Protein AF-A0A532AIS3-F1 (afdb_monomer)

Structure (mmCIF, N/CA/C/O backbone):
data_AF-A0A532AIS3-F1
#
_entry.id   AF-A0A532AIS3-F1
#
loop_
_atom_site.group_PDB
_atom_site.id
_atom_site.type_symbol
_atom_site.label_atom_id
_atom_site.label_alt_id
_atom_site.label_comp_id
_atom_site.label_asym_id
_atom_site.label_entity_id
_atom_site.label_seq_id
_atom_site.pdbx_PDB_ins_code
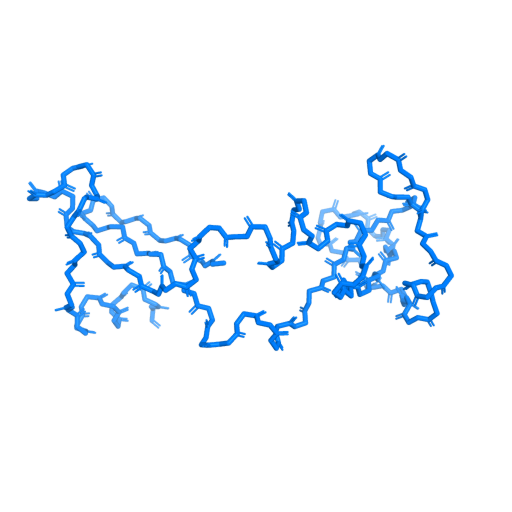_atom_site.Cartn_x
_atom_site.Cartn_y
_atom_site.Cartn_z
_atom_site.occupancy
_atom_site.B_iso_or_equiv
_atom_site.auth_seq_id
_atom_site.auth_comp_id
_atom_site.auth_asym_id
_atom_site.auth_atom_id
_atom_site.pdbx_PDB_model_num
ATOM 1 N N . ALA A 1 1 ? -2.681 -1.277 3.076 1.00 78.94 1 ALA A N 1
ATOM 2 C CA . ALA A 1 1 ? -3.958 -1.384 3.805 1.00 78.94 1 ALA A CA 1
ATOM 3 C C . ALA A 1 1 ? -5.095 -0.907 2.920 1.00 78.94 1 ALA A C 1
ATOM 5 O O . ALA A 1 1 ? -4.858 -0.084 2.040 1.00 78.94 1 ALA A O 1
ATOM 6 N N . VAL A 1 2 ? -6.303 -1.408 3.155 1.00 87.94 2 VAL A N 1
ATOM 7 C CA . VAL A 1 2 ? -7.546 -0.782 2.703 1.00 87.94 2 VAL A CA 1
ATOM 8 C C . VAL A 1 2 ? -8.172 -0.136 3.928 1.00 87.94 2 VAL A C 1
ATOM 10 O O . VAL A 1 2 ? -8.405 -0.822 4.919 1.00 87.94 2 VAL A O 1
ATOM 13 N N . ASN A 1 3 ? -8.417 1.169 3.860 1.00 92.88 3 ASN A N 1
ATOM 14 C CA . ASN A 1 3 ? -9.048 1.907 4.946 1.00 92.88 3 ASN A CA 1
ATOM 15 C C . ASN A 1 3 ? -10.509 2.166 4.583 1.00 92.88 3 ASN A C 1
ATOM 17 O O . ASN A 1 3 ? -10.796 2.662 3.493 1.00 92.88 3 ASN A O 1
ATOM 21 N N . ILE A 1 4 ? -11.416 1.827 5.492 1.00 95.69 4 ILE A N 1
ATOM 22 C CA . ILE A 1 4 ? -12.860 2.004 5.340 1.00 95.69 4 ILE A CA 1
ATOM 23 C C . ILE A 1 4 ? -13.329 2.936 6.452 1.00 95.69 4 ILE A C 1
ATOM 25 O O . ILE A 1 4 ? -12.950 2.751 7.604 1.00 95.69 4 ILE A O 1
ATOM 29 N N . ALA A 1 5 ? -14.139 3.932 6.110 1.00 95.75 5 ALA A N 1
ATOM 30 C CA . ALA A 1 5 ? -14.784 4.815 7.072 1.00 95.75 5 ALA A CA 1
ATOM 31 C C . ALA A 1 5 ? -16.258 4.957 6.690 1.00 95.75 5 ALA A C 1
ATOM 33 O O . ALA A 1 5 ? -16.560 5.423 5.591 1.00 95.75 5 ALA A O 1
ATOM 34 N N . ASP A 1 6 ? -17.167 4.547 7.575 1.00 95.62 6 ASP A N 1
ATOM 35 C CA . ASP A 1 6 ? -18.619 4.583 7.322 1.00 95.62 6 ASP A CA 1
ATOM 36 C C . ASP A 1 6 ? -19.358 5.653 8.145 1.00 95.62 6 ASP A C 1
ATOM 38 O O . ASP A 1 6 ? -20.586 5.701 8.173 1.00 95.62 6 ASP A O 1
ATOM 42 N N . GLY A 1 7 ? -18.598 6.520 8.814 1.00 95.06 7 GLY A N 1
ATOM 43 C CA . GLY A 1 7 ? -19.102 7.575 9.689 1.00 95.06 7 GLY A CA 1
ATOM 44 C C . GLY A 1 7 ? -19.225 7.159 11.154 1.00 95.06 7 GLY A C 1
ATOM 45 O O . GLY A 1 7 ? -19.142 8.032 12.014 1.00 95.06 7 GLY A O 1
ATOM 46 N N . ARG A 1 8 ? -19.346 5.859 11.455 1.00 96.75 8 ARG A N 1
ATOM 47 C CA . ARG A 1 8 ? -19.301 5.339 12.829 1.00 96.75 8 ARG A CA 1
ATOM 48 C C . ARG A 1 8 ? -18.006 4.597 13.117 1.00 96.75 8 ARG A C 1
ATOM 50 O O . ARG A 1 8 ? -17.415 4.809 14.165 1.00 96.75 8 ARG A O 1
ATOM 57 N N . TYR A 1 9 ? -17.550 3.760 12.199 1.00 97.88 9 TYR A N 1
ATOM 58 C CA . TYR A 1 9 ? -16.337 2.974 12.349 1.00 97.88 9 TYR A CA 1
ATOM 59 C C . TYR A 1 9 ? -15.261 3.416 11.360 1.00 97.88 9 TYR A C 1
ATOM 61 O O . TYR A 1 9 ? -15.559 3.747 10.208 1.00 97.88 9 TYR A O 1
ATOM 69 N N . THR A 1 10 ? -14.001 3.358 11.793 1.00 97.06 10 THR A N 1
ATOM 70 C CA . THR A 1 10 ? -12.848 3.290 10.885 1.00 97.06 10 THR A CA 1
ATOM 71 C C . THR A 1 10 ? -12.230 1.906 10.958 1.00 97.06 10 THR A C 1
ATOM 73 O O . THR A 1 10 ? -12.004 1.363 12.037 1.00 97.06 10 THR A O 1
ATOM 76 N N . TYR A 1 11 ? -11.969 1.312 9.799 1.00 96.38 11 TYR A N 1
ATOM 77 C CA . TYR A 1 11 ? -11.398 -0.020 9.679 1.00 96.38 11 TYR A CA 1
ATOM 78 C C . TYR A 1 11 ? -10.168 0.025 8.788 1.00 96.38 11 TYR A C 1
ATOM 80 O O . TYR A 1 11 ? -10.258 0.276 7.586 1.00 96.38 11 TYR A O 1
ATOM 88 N N . HIS A 1 12 ? -9.007 -0.196 9.393 1.00 94.38 12 HIS A N 1
ATOM 89 C CA . HIS A 1 12 ? -7.722 -0.284 8.718 1.00 94.38 12 HIS A CA 1
ATOM 90 C C . HIS A 1 12 ? -7.433 -1.756 8.471 1.00 94.38 12 HIS A C 1
ATOM 92 O O . HIS A 1 12 ? -6.914 -2.450 9.342 1.00 94.38 12 HIS A O 1
ATOM 98 N N . ARG A 1 13 ? -7.802 -2.256 7.292 1.00 92.19 13 ARG A N 1
ATOM 99 C CA . ARG A 1 13 ? -7.627 -3.662 6.932 1.00 92.19 13 ARG A CA 1
ATOM 100 C C . ARG A 1 13 ? -6.286 -3.874 6.250 1.00 92.19 13 ARG A C 1
ATOM 102 O O . ARG A 1 13 ? -6.047 -3.393 5.135 1.00 92.19 13 ARG A O 1
ATOM 109 N N . PHE A 1 14 ? -5.415 -4.634 6.895 1.00 90.62 14 PHE A N 1
ATOM 110 C CA . PHE A 1 14 ? -4.121 -5.022 6.349 1.00 90.62 14 PHE A CA 1
ATOM 111 C C . PHE A 1 14 ? -4.168 -6.444 5.770 1.00 90.62 14 PHE A C 1
ATOM 113 O O . PHE A 1 14 ? -4.978 -7.268 6.199 1.00 90.62 14 PHE A O 1
ATOM 120 N N . PRO A 1 15 ? -3.338 -6.746 4.757 1.00 86.81 15 PRO A N 1
ATOM 121 C CA . PRO A 1 15 ? -3.120 -8.126 4.338 1.00 86.81 15 PRO A CA 1
ATOM 122 C C . PRO A 1 15 ? -2.498 -8.935 5.485 1.00 86.81 15 PRO A C 1
ATOM 124 O O . PRO A 1 15 ? -1.757 -8.386 6.292 1.00 86.81 15 PRO A O 1
ATOM 127 N N . ALA A 1 16 ? -2.760 -10.245 5.523 1.00 83.81 16 ALA A N 1
ATOM 128 C CA . ALA A 1 16 ? -2.241 -11.125 6.576 1.00 83.81 16 ALA A CA 1
ATOM 129 C C . ALA A 1 16 ? -0.703 -11.189 6.618 1.00 83.81 16 ALA A C 1
ATOM 131 O O . ALA A 1 16 ? -0.120 -11.359 7.682 1.00 83.81 16 ALA A O 1
ATOM 132 N N . ASP A 1 17 ? -0.053 -11.051 5.461 1.00 83.94 17 ASP A N 1
ATOM 133 C CA . ASP A 1 17 ? 1.398 -10.944 5.354 1.00 83.94 17 ASP A CA 1
ATOM 134 C C . ASP A 1 17 ? 1.730 -9.850 4.339 1.00 83.94 17 ASP A C 1
ATOM 136 O O . ASP A 1 17 ? 1.503 -10.008 3.136 1.00 83.94 17 ASP A O 1
ATOM 140 N N . LEU A 1 18 ? 2.229 -8.724 4.843 1.00 79.06 18 LEU A N 1
ATOM 141 C CA . LEU A 1 18 ? 2.579 -7.559 4.041 1.00 79.06 18 LEU A CA 1
ATOM 142 C C . LEU A 1 18 ? 3.826 -7.803 3.172 1.00 79.06 18 LEU A C 1
ATOM 144 O O . LEU A 1 18 ? 3.895 -7.284 2.060 1.00 79.06 18 LEU A O 1
ATOM 148 N N . ALA A 1 19 ? 4.774 -8.619 3.644 1.00 77.56 19 ALA A N 1
ATOM 149 C CA . ALA A 1 19 ? 6.020 -8.915 2.938 1.00 77.56 19 ALA A CA 1
ATOM 150 C C . ALA A 1 19 ? 5.798 -9.829 1.723 1.00 77.56 19 ALA A C 1
ATOM 152 O O . ALA A 1 19 ? 6.568 -9.794 0.768 1.00 77.56 19 ALA A O 1
ATOM 153 N N . ARG A 1 20 ? 4.723 -10.625 1.733 1.00 81.62 20 ARG A N 1
ATOM 154 C CA . ARG A 1 20 ? 4.338 -11.491 0.604 1.00 81.62 20 ARG A CA 1
ATOM 155 C C . ARG A 1 20 ? 3.452 -10.813 -0.437 1.00 81.62 20 ARG A C 1
ATOM 157 O O . ARG A 1 20 ? 3.033 -11.476 -1.382 1.00 81.62 20 ARG A O 1
ATOM 164 N N . GLN A 1 21 ? 3.112 -9.538 -0.263 1.00 82.56 21 GLN A N 1
ATOM 165 C CA . GLN A 1 21 ? 2.272 -8.848 -1.236 1.00 82.56 21 GLN A CA 1
ATOM 166 C C . GLN A 1 21 ? 3.072 -8.465 -2.475 1.00 82.56 21 GLN A C 1
ATOM 168 O O . GLN A 1 21 ? 4.104 -7.803 -2.388 1.00 82.56 21 GLN A O 1
ATOM 173 N N . GLU A 1 22 ? 2.545 -8.819 -3.643 1.00 86.75 22 GLU A N 1
ATOM 174 C CA . GLU A 1 22 ? 3.082 -8.343 -4.911 1.00 86.75 22 GLU A CA 1
ATOM 175 C C . GLU A 1 22 ? 2.651 -6.891 -5.136 1.00 86.75 22 GLU A C 1
ATOM 177 O O . GLU A 1 22 ? 1.492 -6.598 -5.442 1.00 86.75 22 GLU A O 1
ATOM 182 N N . ILE A 1 23 ? 3.595 -5.964 -4.980 1.00 89.69 23 ILE A N 1
ATOM 183 C CA . ILE A 1 23 ? 3.374 -4.536 -5.219 1.00 89.69 23 ILE A CA 1
ATOM 184 C C . ILE A 1 23 ? 4.149 -4.108 -6.459 1.00 89.69 23 ILE A C 1
ATOM 186 O O . ILE A 1 23 ? 5.269 -4.557 -6.702 1.00 89.69 23 ILE A O 1
ATOM 190 N N . TYR A 1 24 ? 3.546 -3.214 -7.242 1.00 93.88 24 TYR A N 1
ATOM 191 C CA . TYR A 1 24 ? 4.118 -2.723 -8.488 1.00 93.88 24 TYR A CA 1
ATOM 192 C C . TYR A 1 24 ? 4.034 -1.201 -8.588 1.00 93.88 24 TYR A C 1
ATOM 194 O O . TYR A 1 24 ? 3.055 -0.589 -8.158 1.00 93.88 24 TYR A O 1
ATOM 202 N N . GLN A 1 25 ? 5.040 -0.608 -9.223 1.00 93.81 25 GLN A N 1
ATOM 203 C CA . GLN A 1 25 ? 5.033 0.769 -9.706 1.00 93.81 25 GLN A CA 1
ATOM 204 C C . GLN A 1 25 ? 4.570 0.790 -11.162 1.00 93.81 25 GLN A C 1
ATOM 206 O O . GLN A 1 25 ? 5.013 -0.030 -11.965 1.00 93.81 25 GLN A O 1
ATOM 211 N N . TYR A 1 26 ? 3.698 1.739 -11.502 1.00 95.50 26 TYR A N 1
ATOM 212 C CA . TYR A 1 26 ? 3.203 1.934 -12.864 1.00 95.50 26 TYR A CA 1
ATOM 213 C C . TYR A 1 26 ? 3.620 3.311 -13.367 1.00 95.50 26 TYR A C 1
ATOM 215 O O . TYR A 1 26 ? 3.231 4.324 -12.789 1.00 95.50 26 TYR A O 1
ATOM 223 N N . THR A 1 27 ? 4.416 3.359 -14.433 1.00 95.06 27 THR A N 1
ATOM 224 C CA . THR A 1 27 ? 5.011 4.613 -14.914 1.00 95.06 27 THR A CA 1
ATOM 225 C C . THR A 1 27 ? 5.227 4.626 -16.427 1.00 95.06 27 THR A C 1
ATOM 227 O O . THR A 1 27 ? 5.358 3.580 -17.059 1.00 95.06 27 THR A O 1
ATOM 230 N N . LEU A 1 28 ? 5.278 5.824 -17.016 1.00 95.75 28 LEU A N 1
ATOM 231 C CA . LEU A 1 28 ? 5.784 6.053 -18.378 1.00 95.75 28 LEU A CA 1
ATOM 232 C C . LEU A 1 28 ? 7.281 6.399 -18.396 1.00 95.75 28 LEU A C 1
ATOM 234 O O . LEU A 1 28 ? 7.911 6.336 -19.447 1.00 95.75 28 LEU A O 1
ATOM 238 N N . MET A 1 29 ? 7.847 6.768 -17.246 1.00 94.94 29 MET A N 1
ATOM 239 C CA . MET A 1 29 ? 9.239 7.180 -17.093 1.00 94.94 29 MET A CA 1
ATOM 240 C C . MET A 1 29 ? 9.934 6.232 -16.110 1.00 94.94 29 MET A C 1
ATOM 242 O O . MET A 1 29 ? 9.488 6.141 -14.964 1.00 94.94 29 MET A O 1
ATOM 246 N N . PRO A 1 30 ? 10.992 5.510 -16.518 1.00 91.19 30 PRO A N 1
ATOM 247 C CA . PRO A 1 30 ? 11.637 4.499 -15.688 1.00 91.19 30 PRO A CA 1
ATOM 248 C C . PR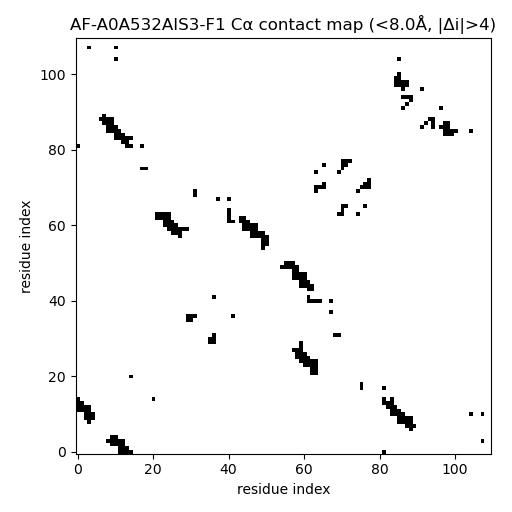O A 1 30 ? 12.558 5.131 -14.626 1.00 91.19 30 PRO A C 1
ATOM 250 O O . PRO A 1 30 ? 13.764 4.890 -14.589 1.00 91.19 30 PRO A O 1
ATOM 253 N N . THR A 1 31 ? 11.976 5.920 -13.729 1.00 93.25 31 THR A N 1
ATOM 254 C CA . THR A 1 31 ? 12.655 6.536 -12.591 1.00 93.25 31 THR A CA 1
ATOM 255 C C . THR A 1 31 ? 11.752 6.526 -11.359 1.00 93.25 31 THR A C 1
ATOM 257 O O . THR A 1 31 ? 10.535 6.684 -11.463 1.00 93.25 31 THR A O 1
ATOM 260 N N . HIS A 1 32 ? 12.357 6.432 -10.180 1.00 89.50 32 HIS A N 1
ATOM 261 C CA . HIS A 1 32 ? 11.759 6.913 -8.937 1.00 89.50 32 HIS A CA 1
ATOM 262 C C . HIS A 1 32 ? 11.826 8.451 -8.869 1.00 89.50 32 HIS A C 1
ATOM 264 O O . HIS A 1 32 ? 12.343 9.105 -9.774 1.00 89.50 32 HIS A O 1
ATOM 270 N N . ILE A 1 33 ? 11.350 9.036 -7.763 1.00 85.00 33 ILE A N 1
ATOM 271 C CA . ILE A 1 33 ? 11.378 10.493 -7.532 1.00 85.00 33 ILE A CA 1
ATOM 272 C C . ILE A 1 33 ? 12.813 11.054 -7.570 1.00 85.00 33 ILE A C 1
ATOM 274 O O . ILE A 1 33 ? 13.034 12.122 -8.132 1.00 85.00 33 ILE A O 1
ATOM 278 N N . PHE A 1 34 ? 13.787 10.338 -6.994 1.00 84.12 34 PHE A N 1
ATOM 279 C CA . PHE A 1 34 ? 15.156 10.8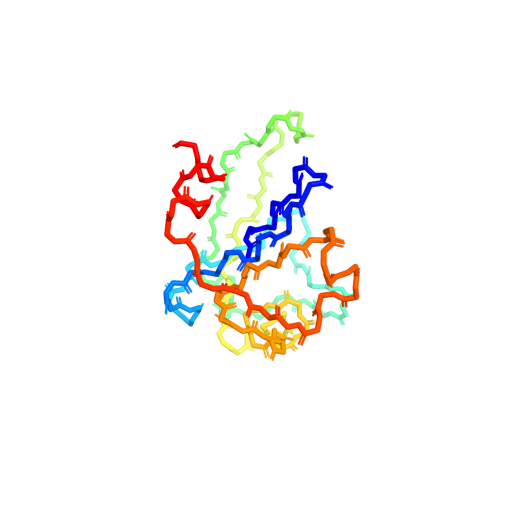47 -6.798 1.00 84.12 34 PHE A CA 1
ATOM 280 C C . PHE A 1 34 ? 16.249 10.065 -7.541 1.00 84.12 34 PHE A C 1
ATOM 282 O O . PHE A 1 34 ? 17.413 10.456 -7.489 1.00 84.12 34 PHE A O 1
ATOM 289 N N . ALA A 1 35 ? 15.912 8.960 -8.209 1.00 88.44 35 ALA A N 1
ATOM 290 C CA . ALA A 1 35 ? 16.887 8.105 -8.883 1.00 88.44 35 ALA A CA 1
ATOM 291 C C . ALA A 1 35 ? 16.235 7.275 -10.003 1.00 88.44 35 ALA A C 1
ATOM 293 O O . ALA A 1 35 ? 15.040 6.988 -9.921 1.00 88.44 35 ALA A O 1
ATOM 294 N N . PRO A 1 36 ? 16.990 6.842 -11.028 1.00 92.69 36 PRO A N 1
ATOM 295 C CA . PRO A 1 36 ? 16.536 5.818 -11.969 1.00 92.69 36 PRO A CA 1
ATOM 296 C C . PRO A 1 36 ? 16.225 4.484 -11.273 1.00 92.69 36 PRO A C 1
ATOM 298 O O . PRO A 1 36 ? 16.758 4.219 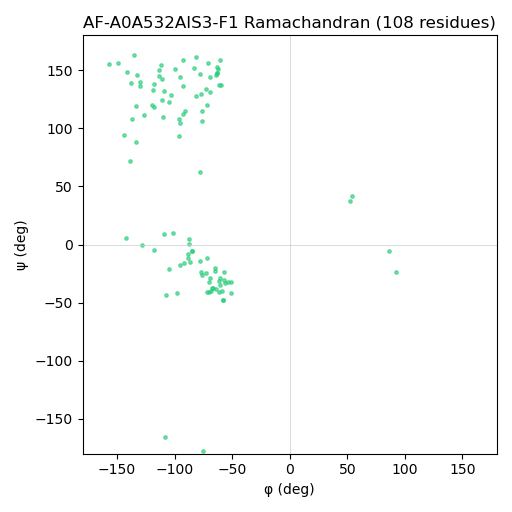-10.195 1.00 92.69 36 PRO A O 1
ATOM 301 N N . PHE A 1 37 ? 15.418 3.628 -11.908 1.00 95.06 37 PHE A N 1
ATOM 302 C CA . PHE A 1 37 ? 15.310 2.230 -11.471 1.00 95.06 37 PHE A CA 1
ATOM 303 C C . PHE A 1 37 ? 16.646 1.504 -11.629 1.00 95.06 37 PHE A C 1
ATOM 305 O O . PHE A 1 37 ? 17.404 1.756 -12.572 1.00 95.06 37 PHE A O 1
ATOM 312 N N . SER A 1 38 ? 16.910 0.557 -10.735 1.00 94.12 38 SER A N 1
ATOM 313 C CA . SER A 1 38 ? 18.036 -0.360 -10.879 1.00 94.12 38 SER A CA 1
ATOM 314 C C . SER A 1 38 ? 17.798 -1.379 -12.011 1.00 94.12 38 SER A C 1
ATOM 316 O O . SER A 1 38 ? 16.650 -1.694 -12.337 1.00 94.12 38 SER A O 1
ATOM 318 N N . PRO A 1 39 ? 18.862 -1.959 -12.601 1.00 94.50 39 PRO A N 1
ATOM 319 C CA . PRO A 1 39 ? 18.713 -3.052 -13.564 1.00 94.50 39 PRO A CA 1
ATOM 320 C C . PRO A 1 39 ? 17.953 -4.268 -13.011 1.00 94.50 39 PRO A C 1
ATOM 322 O O . PRO A 1 39 ? 17.270 -4.947 -13.771 1.00 94.50 39 PRO A O 1
ATOM 325 N N . GLU A 1 40 ? 18.059 -4.528 -11.705 1.00 94.75 40 GLU A N 1
ATOM 326 C CA . GLU A 1 40 ? 17.359 -5.620 -11.015 1.00 94.75 40 GLU A CA 1
ATOM 327 C C . GLU A 1 40 ? 15.843 -5.387 -10.961 1.00 94.75 40 GLU A C 1
ATOM 329 O O . GLU A 1 40 ? 15.068 -6.301 -11.200 1.00 94.75 40 GLU A O 1
ATOM 334 N N . GLU A 1 41 ? 15.395 -4.153 -10.726 1.00 94.31 41 GLU A N 1
ATOM 335 C CA . GLU A 1 41 ? 13.963 -3.828 -10.783 1.00 94.31 41 GLU A CA 1
ATOM 336 C C . GLU A 1 41 ? 13.416 -3.931 -12.212 1.00 94.31 41 GLU A C 1
ATOM 338 O O . GLU A 1 41 ? 12.288 -4.374 -12.435 1.00 94.31 41 GLU A O 1
ATOM 343 N N . LEU A 1 42 ? 14.219 -3.525 -13.200 1.00 95.62 42 LEU A N 1
ATOM 344 C CA . LEU A 1 42 ? 13.808 -3.503 -14.602 1.00 95.62 42 LEU A CA 1
ATOM 345 C C . LEU A 1 42 ? 13.808 -4.883 -15.269 1.00 95.62 42 LEU A C 1
ATOM 347 O O . LEU A 1 42 ? 13.074 -5.058 -16.243 1.00 95.62 42 LEU A O 1
ATOM 351 N N . SER A 1 43 ? 14.582 -5.859 -14.781 1.00 95.94 43 SER A N 1
ATOM 352 C CA . SER A 1 43 ? 14.643 -7.203 -15.383 1.00 95.94 43 SER A CA 1
ATOM 353 C C . SER A 1 43 ? 13.278 -7.903 -15.377 1.00 95.94 43 SER A C 1
ATOM 355 O O . SER A 1 43 ? 12.906 -8.574 -16.346 1.00 95.94 43 SER A O 1
ATOM 357 N N . ASP A 1 44 ? 12.483 -7.667 -14.332 1.00 94.56 44 ASP A N 1
ATOM 358 C CA . ASP A 1 44 ? 11.134 -8.212 -14.185 1.00 94.56 44 ASP A CA 1
ATOM 359 C C . ASP A 1 44 ? 10.007 -7.229 -14.517 1.00 94.56 44 ASP A C 1
ATOM 361 O O . ASP A 1 44 ? 8.824 -7.541 -14.353 1.00 94.56 44 ASP A O 1
ATOM 365 N N . ALA A 1 45 ? 10.341 -6.074 -15.096 1.00 96.31 45 ALA A N 1
ATOM 366 C CA . ALA A 1 45 ? 9.342 -5.137 -15.582 1.00 96.31 45 ALA A CA 1
ATOM 367 C C . ALA A 1 45 ? 8.592 -5.682 -16.811 1.00 96.31 45 ALA A C 1
ATOM 369 O O . ALA A 1 45 ? 9.152 -6.361 -17.678 1.00 96.31 45 ALA A O 1
ATOM 370 N N . ARG A 1 46 ? 7.296 -5.375 -16.906 1.00 97.31 46 ARG A N 1
ATOM 371 C CA . ARG A 1 46 ? 6.411 -5.765 -18.020 1.00 97.31 46 ARG A CA 1
ATOM 372 C C . ARG A 1 46 ? 5.556 -4.572 -18.446 1.00 97.31 46 ARG A C 1
ATOM 374 O O . ARG A 1 46 ? 5.410 -3.616 -17.693 1.00 97.31 46 ARG A O 1
ATOM 381 N N . LEU A 1 47 ? 4.953 -4.617 -19.633 1.00 97.62 47 LEU A N 1
ATOM 382 C CA . LEU A 1 47 ? 3.912 -3.649 -19.990 1.00 97.62 47 LEU A CA 1
ATOM 383 C C . LEU A 1 47 ? 2.575 -4.089 -19.394 1.00 97.62 47 LEU A C 1
ATOM 385 O O . LEU A 1 47 ? 2.149 -5.224 -19.597 1.00 97.62 47 LEU A O 1
ATOM 389 N N . ALA A 1 48 ? 1.916 -3.187 -18.675 1.00 97.81 48 ALA A N 1
ATOM 390 C CA . ALA A 1 48 ? 0.533 -3.369 -18.267 1.00 97.81 48 ALA A CA 1
ATOM 391 C C . ALA A 1 48 ? -0.420 -2.956 -19.391 1.00 97.81 48 ALA A C 1
ATOM 393 O O . ALA A 1 48 ? -0.116 -2.063 -20.191 1.00 97.81 48 ALA A O 1
ATOM 394 N N . GLU A 1 49 ? -1.600 -3.572 -19.411 1.00 97.88 49 GLU A N 1
ATOM 395 C CA . GLU A 1 49 ? -2.702 -3.041 -20.205 1.00 97.88 49 GLU A CA 1
ATOM 396 C C . GLU A 1 49 ? -3.118 -1.649 -19.696 1.00 97.88 49 GLU A C 1
ATOM 398 O O . GLU A 1 49 ? -2.906 -1.335 -18.518 1.00 97.88 49 GLU A O 1
ATOM 403 N N . PRO A 1 50 ? -3.677 -0.789 -20.566 1.00 97.19 50 PRO A N 1
ATOM 404 C CA . PRO A 1 50 ? -4.082 0.553 -20.171 1.00 97.19 50 PRO A CA 1
ATOM 405 C C . PRO A 1 50 ? -5.124 0.529 -19.048 1.00 97.19 50 PRO A C 1
ATOM 407 O O . PRO A 1 50 ? -6.096 -0.226 -19.099 1.00 97.19 50 PRO A O 1
ATOM 410 N N . PHE A 1 51 ? -4.959 1.405 -18.058 1.00 96.81 51 PHE A N 1
ATOM 411 C CA . PHE A 1 51 ? -6.003 1.656 -17.068 1.00 96.81 51 PHE A CA 1
ATOM 412 C C . PHE A 1 51 ? -7.045 2.638 -17.624 1.00 96.81 51 PHE A C 1
ATOM 414 O O . PHE A 1 51 ? -6.738 3.408 -18.539 1.00 96.81 51 PHE A O 1
ATOM 421 N N . PRO A 1 52 ? -8.260 2.706 -17.043 1.00 97.88 52 PRO A N 1
ATOM 422 C CA . PRO A 1 52 ? -9.304 3.619 -17.520 1.00 97.88 52 PRO A CA 1
ATOM 423 C C . PRO A 1 52 ? -8.853 5.086 -17.613 1.00 97.88 52 PRO A C 1
ATOM 425 O O . PRO A 1 52 ? -9.278 5.818 -18.503 1.00 97.88 52 PRO A O 1
ATOM 428 N N . PHE A 1 53 ? -7.949 5.513 -16.726 1.00 96.06 53 PHE A N 1
ATOM 429 C CA . PHE A 1 53 ? -7.442 6.885 -16.673 1.00 96.06 53 PHE A CA 1
ATOM 430 C C . PHE A 1 53 ? -6.213 7.145 -17.562 1.00 96.06 53 PHE A C 1
ATOM 432 O O . PHE A 1 53 ? -5.825 8.302 -17.724 1.00 96.06 53 PHE A O 1
ATOM 439 N N . THR A 1 54 ? -5.596 6.119 -18.165 1.00 96.94 54 THR A N 1
ATOM 440 C CA . THR A 1 54 ? -4.370 6.289 -18.974 1.00 96.94 54 THR A CA 1
ATOM 441 C C . THR A 1 54 ? -4.651 6.617 -20.440 1.00 96.94 54 THR A C 1
ATOM 443 O O . THR A 1 54 ? -3.716 6.718 -21.231 1.00 96.94 54 THR A O 1
ATOM 446 N N . LYS A 1 55 ? -5.923 6.810 -20.825 1.00 96.38 55 LYS A N 1
ATOM 447 C CA . LYS A 1 55 ? -6.346 7.208 -22.185 1.00 96.38 55 LYS A CA 1
ATOM 448 C C . LYS A 1 55 ? -5.768 6.305 -23.289 1.00 96.38 55 LYS A C 1
ATOM 450 O O . LYS A 1 55 ? -5.395 6.779 -24.357 1.00 96.38 55 LYS A O 1
ATOM 455 N N . GLY A 1 56 ? -5.672 5.004 -23.016 1.00 97.00 56 GLY A N 1
ATOM 456 C CA . GLY A 1 56 ? -5.149 4.004 -23.953 1.00 97.00 56 GLY A CA 1
ATOM 457 C C . GLY A 1 56 ? -3.627 3.825 -23.932 1.00 97.00 56 GLY A C 1
ATOM 458 O O . GLY A 1 56 ? -3.127 2.903 -24.572 1.00 97.00 56 GLY A O 1
ATOM 459 N N . ALA A 1 57 ? -2.879 4.638 -23.180 1.00 97.69 57 ALA A N 1
ATOM 460 C CA . ALA A 1 57 ? -1.444 4.436 -23.017 1.00 97.69 57 ALA A CA 1
ATOM 461 C C . ALA A 1 57 ? -1.153 3.224 -22.116 1.00 97.69 57 ALA A C 1
ATOM 463 O O . ALA A 1 57 ? -1.737 3.090 -21.033 1.00 97.69 57 ALA A O 1
ATOM 464 N N . LYS A 1 58 ? -0.219 2.371 -22.553 1.00 97.81 58 LYS A N 1
ATOM 465 C CA . LYS A 1 58 ? 0.363 1.305 -21.725 1.00 97.81 58 LYS A CA 1
ATOM 466 C C . LYS A 1 58 ? 1.405 1.889 -20.779 1.00 97.81 58 LYS A C 1
ATOM 468 O O . LYS A 1 58 ? 2.098 2.841 -21.129 1.00 97.81 58 LYS A O 1
ATOM 473 N N . LEU A 1 59 ? 1.519 1.296 -19.595 1.00 98.00 59 LEU A N 1
ATOM 474 C CA . LEU A 1 59 ? 2.487 1.693 -18.573 1.00 98.00 59 LEU A CA 1
ATOM 475 C C . LEU A 1 59 ? 3.512 0.584 -18.354 1.00 98.00 59 LEU A C 1
ATOM 477 O O . LEU A 1 59 ? 3.190 -0.600 -18.478 1.00 98.00 59 LEU A O 1
ATOM 481 N N . LEU A 1 60 ? 4.727 0.966 -17.973 1.00 97.69 60 LEU A N 1
ATOM 482 C CA . LEU A 1 60 ? 5.700 0.037 -17.419 1.00 97.69 60 LEU A CA 1
ATOM 483 C C . LEU A 1 60 ? 5.244 -0.356 -16.009 1.00 97.69 60 LEU A C 1
ATOM 485 O O . LEU A 1 60 ? 5.102 0.510 -15.148 1.00 97.69 60 LEU A O 1
ATOM 489 N N . LYS A 1 61 ? 5.007 -1.649 -15.796 1.00 97.44 61 LYS A N 1
ATOM 490 C CA . LYS A 1 61 ? 4.726 -2.290 -14.510 1.00 97.44 61 LYS A CA 1
ATOM 491 C C . LYS A 1 61 ? 6.034 -2.856 -13.970 1.00 97.44 61 LYS A C 1
ATOM 493 O O . LYS A 1 61 ? 6.535 -3.842 -14.508 1.00 97.44 61 LYS A O 1
ATOM 498 N N . VAL A 1 62 ? 6.573 -2.237 -12.928 1.00 96.25 62 VAL A N 1
ATOM 499 C CA . VAL A 1 62 ? 7.856 -2.600 -12.308 1.00 96.25 62 VAL A CA 1
ATOM 500 C C . VAL A 1 62 ? 7.590 -3.183 -10.919 1.00 96.25 62 VAL A C 1
ATOM 502 O O . VAL A 1 62 ? 6.909 -2.517 -10.133 1.00 96.25 62 VAL A O 1
ATOM 505 N N . PRO A 1 63 ? 8.054 -4.403 -10.593 1.00 94.06 63 PRO A N 1
ATOM 506 C CA . PRO A 1 63 ? 7.894 -4.960 -9.252 1.00 94.06 63 PRO A CA 1
ATOM 507 C C . PRO A 1 63 ? 8.658 -4.134 -8.215 1.00 94.06 63 PRO A C 1
ATOM 509 O O . PRO A 1 63 ? 9.719 -3.578 -8.490 1.00 94.06 63 PRO A O 1
ATOM 512 N N . VAL A 1 64 ? 8.104 -4.049 -7.010 1.00 91.88 64 VAL A N 1
ATOM 513 C CA . VAL A 1 64 ? 8.777 -3.452 -5.855 1.00 91.88 64 VAL A CA 1
ATOM 514 C C . VAL A 1 64 ? 9.493 -4.567 -5.111 1.00 91.88 64 VAL A C 1
ATOM 516 O O . VAL A 1 64 ? 8.851 -5.440 -4.534 1.00 91.88 64 VAL A O 1
ATOM 519 N N . LEU A 1 65 ? 10.818 -4.535 -5.133 1.00 91.19 65 LEU A N 1
ATOM 520 C CA . LEU A 1 65 ? 11.673 -5.486 -4.433 1.00 91.19 65 LEU A CA 1
ATOM 521 C C . LEU A 1 65 ? 12.029 -4.932 -3.051 1.00 91.19 65 LEU A C 1
ATOM 523 O O . LEU A 1 65 ? 12.019 -3.722 -2.857 1.00 91.19 65 LEU A O 1
ATOM 527 N N . GLU A 1 66 ? 12.427 -5.779 -2.103 1.00 88.69 66 GLU A N 1
ATOM 528 C CA . GLU A 1 66 ? 12.888 -5.321 -0.777 1.00 88.69 66 GLU A CA 1
ATOM 529 C C . GLU A 1 66 ? 14.052 -4.316 -0.876 1.00 88.69 66 GLU A C 1
ATOM 531 O O . GLU A 1 66 ? 14.154 -3.364 -0.104 1.00 88.69 66 GLU A O 1
ATOM 536 N N . ARG A 1 67 ? 14.907 -4.492 -1.890 1.00 88.56 67 ARG A N 1
ATOM 537 C CA . ARG A 1 67 ?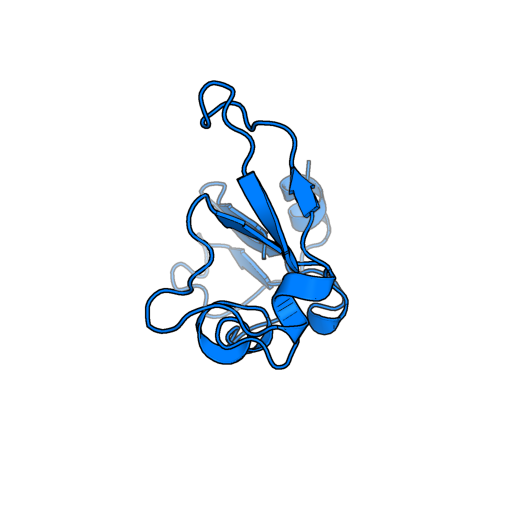 16.054 -3.622 -2.177 1.00 88.56 67 ARG A CA 1
ATOM 538 C C . ARG A 1 67 ? 15.711 -2.391 -3.019 1.00 88.56 67 ARG A C 1
ATOM 540 O O . ARG A 1 67 ? 16.589 -1.557 -3.237 1.00 88.56 67 ARG A O 1
ATOM 547 N N . SER A 1 68 ? 14.473 -2.268 -3.501 1.00 88.62 68 SER A N 1
ATOM 548 C CA . SER A 1 68 ? 14.034 -1.098 -4.259 1.00 88.62 68 SER A CA 1
ATOM 549 C C . SER A 1 68 ? 14.132 0.159 -3.393 1.00 88.62 68 SER A C 1
ATOM 551 O O . SER A 1 68 ? 13.643 0.147 -2.260 1.00 88.62 68 SER A O 1
ATOM 553 N N . PRO A 1 69 ? 14.620 1.296 -3.925 1.00 86.50 69 PRO A N 1
ATOM 554 C CA . PRO A 1 69 ? 14.557 2.583 -3.231 1.00 86.50 69 PRO A CA 1
ATOM 555 C C . PRO A 1 69 ? 13.151 2.924 -2.723 1.00 86.50 69 PRO A C 1
ATOM 557 O O . PRO A 1 69 ? 12.997 3.534 -1.669 1.00 86.50 69 PRO A O 1
ATOM 560 N N . MET A 1 70 ? 12.105 2.500 -3.437 1.00 85.31 70 MET A N 1
ATOM 561 C CA . MET A 1 70 ? 10.730 2.731 -3.002 1.00 85.31 70 MET A CA 1
ATOM 562 C C . MET A 1 70 ? 10.335 1.916 -1.758 1.00 85.31 70 MET A C 1
ATOM 564 O O . MET A 1 70 ? 9.505 2.392 -0.992 1.00 85.31 70 MET A O 1
ATOM 568 N N . TYR A 1 71 ? 10.912 0.734 -1.512 1.00 87.50 71 TYR A N 1
ATOM 569 C CA . TYR A 1 71 ? 10.428 -0.212 -0.496 1.00 87.50 71 TYR A CA 1
ATOM 570 C C . TYR A 1 71 ? 10.388 0.376 0.919 1.00 87.50 71 TYR A C 1
ATOM 572 O O . TYR A 1 71 ? 9.358 0.287 1.585 1.00 87.50 71 TYR A O 1
ATOM 580 N N . LEU A 1 72 ? 11.474 1.028 1.344 1.00 84.25 72 LEU A N 1
ATOM 581 C CA . LEU A 1 72 ? 11.590 1.642 2.674 1.00 84.25 72 LEU A CA 1
ATOM 582 C C . LEU A 1 72 ? 11.038 3.072 2.753 1.00 84.25 72 LEU A C 1
ATOM 584 O O . LEU A 1 72 ? 10.844 3.581 3.850 1.00 84.25 72 LEU A O 1
ATOM 588 N N . ASN A 1 73 ? 10.799 3.730 1.615 1.00 83.06 73 ASN A N 1
ATOM 589 C CA . ASN A 1 73 ? 10.341 5.125 1.592 1.00 83.06 73 ASN A CA 1
ATOM 590 C C . ASN A 1 73 ? 8.821 5.247 1.411 1.00 83.06 73 ASN A C 1
ATOM 592 O O . ASN A 1 73 ? 8.183 6.069 2.061 1.00 83.06 73 ASN A O 1
ATOM 596 N N . TYR A 1 74 ? 8.241 4.434 0.525 1.00 81.31 74 TYR A N 1
ATOM 597 C CA . TYR A 1 74 ? 6.825 4.501 0.138 1.00 81.31 74 TYR A CA 1
ATOM 598 C C . TYR A 1 74 ? 6.189 3.115 -0.075 1.00 81.31 74 TYR A C 1
ATOM 600 O O . TYR A 1 74 ? 5.063 3.015 -0.559 1.00 81.31 74 TYR A O 1
ATOM 608 N N . GLY A 1 75 ? 6.921 2.041 0.223 1.00 81.31 75 GLY A N 1
ATOM 609 C CA . GLY A 1 75 ? 6.502 0.659 0.020 1.00 81.31 75 GLY A CA 1
ATOM 610 C C . GLY A 1 75 ? 6.178 -0.069 1.329 1.00 81.31 75 GLY A C 1
ATOM 611 O O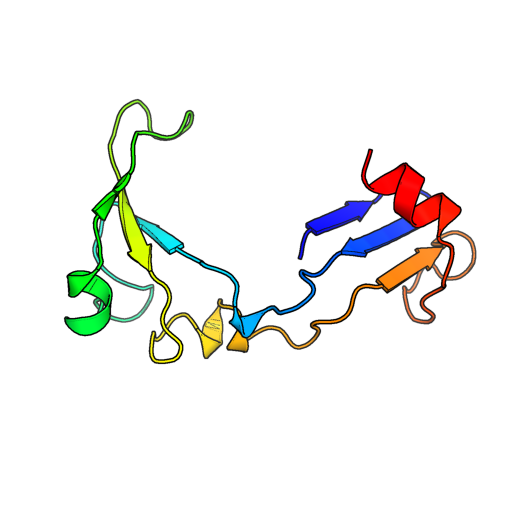 . GLY A 1 75 ? 6.033 0.563 2.375 1.00 81.31 75 GLY A O 1
ATOM 612 N N . PRO A 1 76 ? 6.073 -1.411 1.284 1.00 80.94 76 PRO A N 1
ATOM 613 C CA . PRO A 1 76 ? 5.769 -2.248 2.446 1.00 80.94 76 PRO A CA 1
ATOM 614 C C . PRO A 1 76 ? 6.651 -1.979 3.665 1.00 80.94 76 PRO A C 1
ATOM 616 O O . PRO A 1 76 ? 6.142 -1.909 4.778 1.00 80.94 76 PRO A O 1
ATOM 619 N N . GLY A 1 77 ? 7.955 -1.790 3.453 1.00 83.19 77 GLY A N 1
ATOM 620 C CA . GLY A 1 77 ? 8.916 -1.569 4.532 1.00 83.19 77 GLY A CA 1
ATOM 621 C C . GLY A 1 77 ? 8.808 -0.200 5.210 1.00 83.19 77 GLY A C 1
ATOM 622 O O . GLY A 1 77 ? 9.417 -0.005 6.255 1.00 83.19 77 GLY A O 1
ATOM 623 N N . ALA A 1 78 ? 8.047 0.738 4.640 1.00 83.00 78 ALA A N 1
ATOM 624 C CA . ALA A 1 78 ? 7.821 2.067 5.209 1.00 83.00 78 ALA A CA 1
ATOM 625 C C . ALA A 1 78 ? 6.620 2.122 6.172 1.00 83.00 78 ALA A C 1
ATOM 627 O O . ALA A 1 78 ? 6.403 3.135 6.840 1.00 83.00 78 ALA A O 1
ATOM 628 N N . LEU A 1 79 ? 5.793 1.072 6.213 1.00 79.94 79 LEU A N 1
ATOM 629 C CA . LEU A 1 79 ? 4.572 1.068 7.011 1.00 79.94 79 LEU A CA 1
ATOM 630 C C . LEU A 1 79 ? 4.904 0.866 8.496 1.00 79.94 79 LEU A C 1
ATOM 632 O O . LEU A 1 79 ? 5.370 -0.193 8.901 1.00 79.94 79 LEU A O 1
ATOM 636 N N . LEU A 1 80 ? 4.621 1.890 9.311 1.00 77.38 80 LEU A N 1
ATOM 637 C CA . LEU A 1 80 ? 4.762 1.846 10.777 1.00 77.38 80 LEU A CA 1
ATOM 638 C C . LEU A 1 80 ? 3.808 0.838 11.433 1.00 77.38 80 LEU A C 1
ATOM 640 O O . LEU A 1 80 ? 4.038 0.385 12.550 1.00 77.38 80 LEU A O 1
ATOM 644 N N . GLU A 1 81 ? 2.720 0.518 10.741 1.00 78.25 81 GLU A N 1
ATOM 645 C CA . GLU A 1 81 ? 1.656 -0.350 11.210 1.00 78.25 81 GLU A CA 1
ATOM 646 C C . GLU A 1 81 ? 1.359 -1.405 10.147 1.00 78.25 81 GLU A C 1
ATOM 648 O O . GLU A 1 81 ? 1.260 -1.082 8.962 1.00 78.25 81 GLU A O 1
ATOM 653 N N . SER A 1 82 ? 1.190 -2.656 10.572 1.00 82.75 82 SER A N 1
ATOM 654 C CA . SER A 1 82 ? 0.855 -3.782 9.691 1.00 82.75 82 SER A CA 1
ATOM 655 C C . SER A 1 82 ? -0.348 -4.597 10.167 1.00 82.75 82 SER A C 1
ATOM 657 O O . SER A 1 82 ? -0.726 -5.559 9.503 1.00 82.75 82 SER A O 1
ATOM 659 N N . ASP A 1 83 ? -0.946 -4.225 11.300 1.00 88.50 83 ASP A N 1
ATOM 660 C CA . ASP A 1 83 ? -2.049 -4.970 11.902 1.00 88.50 83 ASP A CA 1
ATOM 661 C C . ASP A 1 83 ? -3.398 -4.405 11.483 1.00 88.50 83 ASP A C 1
ATOM 663 O O . ASP A 1 83 ? -3.587 -3.190 11.389 1.00 88.50 83 ASP A O 1
ATOM 667 N N . THR A 1 84 ? -4.365 -5.301 11.301 1.00 92.38 84 THR A N 1
ATOM 668 C CA . THR A 1 84 ? -5.753 -4.900 11.083 1.00 92.38 84 THR A CA 1
ATOM 669 C C . THR A 1 84 ? -6.342 -4.306 12.363 1.00 92.38 84 THR A C 1
ATOM 671 O O . THR A 1 84 ? -6.218 -4.903 13.432 1.00 92.38 84 THR A O 1
ATOM 674 N N . ARG A 1 85 ? -6.983 -3.134 12.262 1.00 95.00 85 ARG A N 1
ATOM 675 C CA . ARG A 1 85 ? -7.588 -2.422 13.402 1.00 95.00 85 ARG A CA 1
ATOM 676 C C . ARG A 1 85 ? -8.952 -1.851 13.047 1.00 95.00 85 ARG A C 1
ATOM 678 O O . ARG A 1 85 ? -9.127 -1.299 11.964 1.00 95.00 85 ARG A O 1
ATOM 685 N N . LEU A 1 86 ? -9.894 -1.961 13.975 1.00 97.00 86 LEU A N 1
ATOM 686 C CA . LEU A 1 86 ? -11.231 -1.378 13.903 1.00 97.00 86 LEU A CA 1
ATOM 687 C C . LEU A 1 86 ? -11.390 -0.385 15.057 1.00 97.00 86 LEU A C 1
ATOM 689 O O . LEU A 1 86 ? -10.986 -0.695 16.173 1.00 97.00 86 LEU A O 1
ATOM 693 N N . TYR A 1 87 ? -11.987 0.777 14.817 1.00 97.69 87 TYR A N 1
ATOM 694 C CA . TYR A 1 87 ? -12.269 1.787 15.841 1.00 97.69 87 TYR A CA 1
ATOM 695 C C . TYR A 1 87 ? -13.727 2.224 15.753 1.00 97.69 87 TYR A C 1
ATOM 697 O O . TYR A 1 87 ? -14.232 2.412 14.649 1.00 97.69 87 TYR A O 1
ATOM 705 N N . ASP A 1 88 ? -14.387 2.412 16.898 1.00 97.81 88 ASP A N 1
ATOM 706 C CA . ASP A 1 88 ? -15.712 3.041 16.983 1.00 97.81 88 ASP A CA 1
ATOM 707 C C . ASP A 1 88 ? -15.539 4.536 17.286 1.00 97.81 88 ASP A C 1
ATOM 709 O O . ASP A 1 88 ? -15.241 4.916 18.419 1.00 97.81 88 ASP A O 1
ATOM 713 N N . LEU A 1 89 ? -15.730 5.386 16.278 1.00 97.88 89 LEU A N 1
ATOM 714 C CA . LEU A 1 89 ? -15.558 6.836 16.374 1.00 97.88 89 LEU A CA 1
ATOM 715 C C . LEU A 1 89 ? -16.560 7.503 17.322 1.00 97.88 89 LEU A C 1
ATOM 717 O O . LEU A 1 89 ? -16.301 8.618 17.768 1.00 97.88 89 LEU A O 1
ATOM 721 N N . GLU A 1 90 ? -17.688 6.860 17.639 1.00 97.44 90 GLU A N 1
ATOM 722 C CA . GLU A 1 90 ? -18.652 7.393 18.609 1.00 97.44 90 GLU A CA 1
ATOM 723 C C . GLU A 1 90 ? -18.052 7.413 20.021 1.00 97.44 90 GLU A C 1
ATOM 725 O O . GLU A 1 90 ? -18.262 8.354 20.786 1.00 97.44 90 GLU A O 1
ATOM 730 N N . THR A 1 91 ? -17.268 6.386 20.357 1.00 96.81 91 THR A N 1
ATOM 731 C CA . THR A 1 91 ? -16.679 6.214 21.696 1.00 96.81 91 THR A CA 1
ATOM 732 C C . THR A 1 91 ? -15.185 6.535 21.754 1.00 96.81 91 THR A C 1
ATOM 734 O O . THR A 1 91 ? -14.666 6.847 22.827 1.00 96.81 91 THR A O 1
ATOM 737 N N . ASP A 1 92 ? -14.500 6.507 20.611 1.00 97.62 92 ASP A N 1
ATOM 738 C CA . ASP A 1 92 ? -13.081 6.814 20.445 1.00 97.62 92 ASP A CA 1
ATOM 739 C C . ASP A 1 92 ? -12.837 7.647 19.166 1.00 97.62 92 ASP A C 1
ATOM 741 O O . ASP A 1 92 ? -12.249 7.159 18.196 1.00 97.62 92 ASP A O 1
ATOM 745 N N . PRO A 1 93 ? -13.237 8.938 19.146 1.00 96.25 93 PRO A N 1
ATOM 746 C CA . PRO A 1 93 ? -12.991 9.823 18.002 1.00 96.25 93 PRO A CA 1
ATOM 747 C C . PRO A 1 93 ? -11.505 9.956 17.629 1.00 96.25 93 PRO A C 1
ATOM 749 O O . PRO A 1 93 ? -11.175 10.308 16.498 1.00 96.25 93 PRO A O 1
ATOM 752 N N . GLY A 1 94 ? -10.608 9.703 18.589 1.00 96.62 94 GLY A N 1
ATOM 753 C CA . GLY A 1 94 ? -9.160 9.787 18.416 1.00 96.62 94 GLY A CA 1
ATOM 754 C C . GLY A 1 94 ? -8.504 8.526 17.850 1.00 96.62 94 GLY A C 1
ATOM 755 O O . GLY A 1 94 ? -7.306 8.573 17.591 1.00 96.62 94 GLY A O 1
ATOM 756 N N . GLN A 1 95 ? -9.245 7.425 17.661 1.00 95.44 95 GLN A N 1
ATOM 757 C CA . GLN A 1 95 ? -8.722 6.140 17.163 1.00 95.44 95 GLN A CA 1
ATOM 758 C C . GLN A 1 95 ? -7.527 5.622 17.985 1.00 95.44 95 GLN A C 1
ATOM 760 O O . GLN A 1 95 ? -6.518 5.144 17.464 1.00 95.44 95 GLN A O 1
ATOM 765 N N . THR A 1 96 ? -7.625 5.747 19.305 1.00 96.25 96 THR A N 1
ATOM 766 C CA . THR A 1 96 ? -6.577 5.363 20.258 1.00 96.25 96 THR A CA 1
ATOM 767 C C . THR A 1 96 ? -6.769 3.962 20.837 1.00 96.25 96 THR A C 1
ATOM 769 O O . THR A 1 96 ? -5.832 3.387 21.394 1.00 96.25 96 THR A O 1
ATOM 772 N N . ARG A 1 97 ? -7.972 3.392 20.726 1.00 96.44 97 ARG A N 1
ATOM 773 C CA . ARG A 1 97 ? -8.396 2.151 21.379 1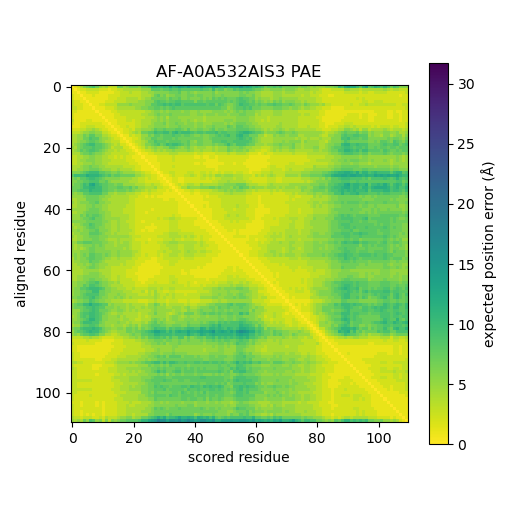.00 96.44 97 ARG A CA 1
ATOM 774 C C . ARG A 1 97 ? -9.103 1.245 20.366 1.00 96.44 97 ARG A C 1
ATOM 776 O O . ARG A 1 97 ? -10.327 1.307 20.253 1.00 96.44 97 ARG A O 1
ATOM 783 N N . PRO A 1 98 ? -8.359 0.393 19.637 1.00 95.94 98 PRO A N 1
ATOM 784 C CA . PRO A 1 98 ? -8.974 -0.510 18.677 1.00 95.94 98 PRO A CA 1
ATOM 785 C C . PRO A 1 98 ? -9.912 -1.502 19.378 1.00 95.94 98 PRO A C 1
ATOM 787 O O . PRO A 1 98 ? -9.667 -1.925 20.511 1.00 95.94 98 PRO A O 1
ATOM 790 N N . VAL A 1 99 ? -10.978 -1.884 18.683 1.00 96.75 99 VAL A N 1
ATOM 791 C CA . VAL A 1 99 ? -11.984 -2.856 19.117 1.00 96.75 99 VAL A CA 1
ATOM 792 C C . VAL A 1 99 ? -11.905 -4.124 18.268 1.00 96.75 99 VAL A C 1
ATOM 794 O O . VAL A 1 99 ? -11.464 -4.096 17.121 1.00 96.75 99 VAL A O 1
ATOM 797 N N . THR A 1 100 ? -12.351 -5.246 18.829 1.00 96.44 100 THR A N 1
ATOM 798 C CA . THR A 1 100 ? -12.523 -6.508 18.098 1.00 96.44 100 THR A CA 1
ATOM 799 C C . THR A 1 100 ? -14.013 -6.789 17.975 1.00 96.44 100 THR A C 1
ATOM 801 O O . THR A 1 100 ? -14.663 -7.106 18.970 1.00 96.44 100 THR A O 1
ATOM 804 N N . ASP A 1 101 ? -14.554 -6.669 16.764 1.00 96.25 101 ASP A N 1
ATOM 805 C CA . ASP A 1 101 ? -15.964 -6.933 16.472 1.00 96.25 101 ASP A CA 1
ATOM 806 C C . ASP A 1 101 ? -16.099 -7.567 15.084 1.00 96.25 101 ASP A C 1
ATOM 808 O O . ASP A 1 101 ? -16.184 -6.890 14.058 1.00 96.25 101 ASP A O 1
ATOM 812 N N . ALA A 1 102 ? -16.138 -8.901 15.062 1.00 95.75 102 ALA A N 1
ATOM 813 C CA . ALA A 1 102 ? -16.207 -9.671 13.825 1.00 95.75 102 ALA A CA 1
ATOM 814 C C . ALA A 1 102 ? -17.465 -9.367 12.991 1.00 95.75 102 ALA A C 1
ATOM 816 O O . ALA A 1 102 ? -17.425 -9.489 11.766 1.00 95.75 102 ALA A O 1
ATOM 817 N N . ALA A 1 103 ? -18.575 -8.969 13.625 1.00 96.88 103 ALA A N 1
ATOM 818 C CA . ALA A 1 103 ? -19.799 -8.631 12.906 1.00 96.88 103 ALA A CA 1
ATOM 819 C C . ALA A 1 103 ? -19.643 -7.301 12.158 1.00 96.88 103 ALA A C 1
ATOM 821 O O . ALA A 1 103 ? -20.064 -7.191 11.004 1.00 96.88 103 ALA A O 1
ATOM 822 N N . GLN A 1 104 ? -18.999 -6.308 12.777 1.00 96.56 104 GLN A N 1
ATOM 823 C CA . GLN A 1 104 ? -18.698 -5.039 12.111 1.00 96.56 104 GLN A CA 1
ATOM 824 C C . GLN A 1 104 ? -17.625 -5.196 11.037 1.00 96.56 104 GLN A C 1
ATOM 826 O O . GLN A 1 104 ? -17.788 -4.651 9.948 1.00 96.56 104 GLN A O 1
ATOM 831 N N . GLU A 1 105 ? -16.578 -5.987 11.283 1.00 95.75 105 GLU A N 1
ATOM 832 C CA . GLU A 1 105 ? -15.569 -6.288 10.262 1.00 95.75 105 GLU A CA 1
ATOM 833 C C . GLU A 1 105 ? -16.198 -6.939 9.023 1.00 95.75 105 GLU A C 1
ATOM 835 O O . GLU A 1 105 ? -15.970 -6.473 7.907 1.00 95.75 105 GLU A O 1
ATOM 840 N N . ALA A 1 106 ? -17.050 -7.956 9.210 1.00 95.38 106 ALA A N 1
ATOM 841 C CA . ALA A 1 106 ? -17.760 -8.623 8.119 1.00 95.38 106 ALA A CA 1
ATOM 842 C C . ALA A 1 106 ? -18.693 -7.670 7.354 1.00 95.38 106 ALA A C 1
ATOM 844 O O . ALA A 1 106 ? -18.741 -7.703 6.129 1.00 95.38 106 ALA A O 1
ATOM 845 N N . ARG A 1 107 ? -19.406 -6.783 8.057 1.00 96.62 107 ARG A N 1
ATOM 846 C CA . ARG A 1 107 ? -20.271 -5.780 7.421 1.00 96.62 107 ARG A CA 1
ATOM 847 C C . ARG A 1 107 ? -19.476 -4.783 6.573 1.00 96.62 107 ARG A C 1
ATOM 849 O O . A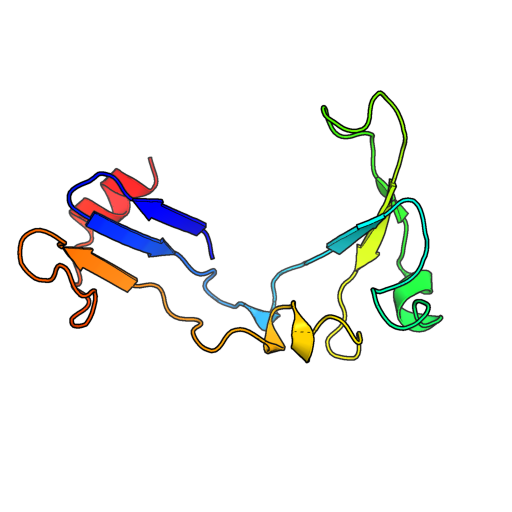RG A 1 107 ? -19.960 -4.353 5.531 1.00 96.62 107 ARG A O 1
ATOM 856 N N . LEU A 1 108 ? -18.294 -4.374 7.032 1.00 95.44 108 LEU A N 1
ATOM 857 C CA . LEU A 1 108 ? -17.485 -3.349 6.367 1.00 95.44 108 LEU A CA 1
ATOM 858 C C . LEU A 1 108 ? -16.764 -3.869 5.120 1.00 95.44 108 LEU A C 1
ATOM 860 O O . LEU A 1 108 ? -16.491 -3.078 4.221 1.00 95.44 108 LEU A O 1
ATOM 864 N N . ILE A 1 109 ? -16.465 -5.168 5.039 1.00 92.88 109 ILE A N 1
ATOM 865 C CA . ILE A 1 109 ? -15.832 -5.758 3.848 1.00 92.88 109 ILE A CA 1
ATOM 866 C C . ILE A 1 109 ? -16.799 -6.000 2.678 1.00 92.88 109 ILE A C 1
ATOM 868 O O . ILE A 1 109 ? -16.312 -6.171 1.560 1.00 92.88 109 ILE A O 1
ATOM 872 N N . GLY A 1 110 ? -18.117 -5.942 2.917 1.00 85.88 110 GLY A N 1
ATOM 873 C CA . GLY A 1 110 ? -19.159 -6.182 1.910 1.00 85.88 110 GLY A CA 1
ATOM 874 C C . GLY A 1 110 ? -19.547 -7.647 1.798 1.00 85.88 110 GLY A C 1
ATOM 875 O O . GLY A 1 110 ? -18.759 -8.417 1.206 1.00 85.88 110 GLY A O 1
#

Solvent-accessible surface area (backbone atoms only — not comparable to full-atom values): 6821 Å² total; per-residue (Å²): 114,53,76,45,73,79,88,48,43,42,34,40,43,40,60,95,55,62,89,77,55,92,46,67,49,76,37,91,59,82,48,55,97,88,46,66,62,53,73,76,41,55,72,69,38,44,79,40,78,51,51,92,87,46,80,74,45,62,30,44,35,27,53,64,43,88,85,36,81,52,18,59,70,78,32,73,72,43,53,92,69,68,70,66,43,31,24,49,39,86,86,35,76,79,66,81,64,72,55,90,52,71,68,59,53,56,61,73,72,107

Secondary structure (DSSP, 8-state):
-EEEE-SSEEEEE--S-STT---EEEESSSB-SSSBPPHHHHHT-EEEPPPGGGTT--EEEEE--TTSHHHHHHSGGG-S--S-EEEETTT-TT--S-B--HHHHHHHH-

Radius of gyration: 17.89 Å; Cα contacts (8 Å, |Δi|>4): 154; chains: 1; bounding box: 39×22×46 Å

Sequence (110 aa):
AVNIADGRYTYHRFPADLARQEIYQYTLMPTHIFAPFSPEELSDARLAEPFPFTKGAKLLKVPVLERSPMYLNYGPGALLESDTRLYDLETDPGQTRP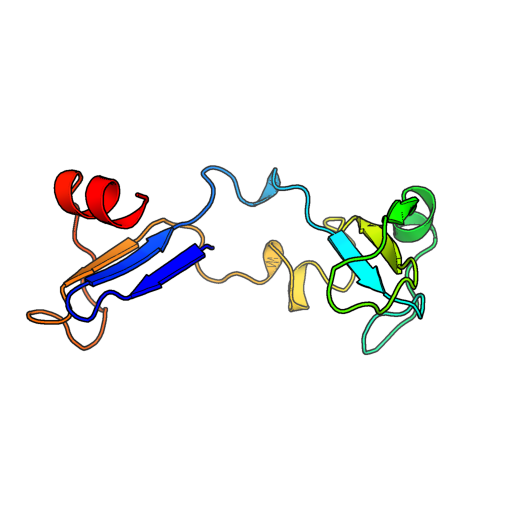VTDAAQEARLIG

pLDDT: mean 92.13, std 5.9, range [77.38, 98.0]

Mean predicted aligned error: 4.72 Å

Foldseek 3Di:
DDWFDPPFKIKDDADPDQQPDWDWDWAPAQCDPPGGWDPVQVVPWDWDADDPPNVRDITTTTTDDCPTPCCCPPRSVVDPDRDIFMDGCVVCVPSPDTDDDVVVVVVRVD